Protein AF-G7CJ04-F1 (afdb_monomer_lite)

Organism: Mycolicibacterium thermoresistibile (strain ATCC 19527 / DSM 44167 / CIP 105390 / JCM 6362 / NCTC 10409 / 316) (NCBI:txid1078020)

Sequence (80 aa):
MTGMSDEPPERPKTAPRAHSSRDNALDVHTVVSAERGQWVVEIVVIFADGVVRKRISTYHTRAQAELAARLIKRGAEREI

Structure (mmCIF, N/CA/C/O backbone):
data_AF-G7CJ04-F1
#
_entry.id   AF-G7CJ04-F1
#
loop_
_atom_site.group_PDB
_atom_site.id
_atom_site.type_symbol
_atom_site.label_atom_id
_atom_site.label_alt_id
_atom_site.label_comp_id
_atom_site.label_asym_id
_atom_site.label_entity_id
_atom_site.label_seq_id
_atom_site.pdbx_PDB_ins_code
_atom_site.Cartn_x
_atom_site.Cartn_y
_atom_site.Cartn_z
_atom_site.occupancy
_atom_site.B_iso_or_equiv
_atom_site.auth_seq_id
_atom_site.auth_comp_id
_atom_site.auth_asym_id
_atom_site.auth_atom_id
_atom_site.pdbx_PDB_model_num
ATOM 1 N N . MET A 1 1 ? 20.222 -41.093 29.276 1.00 41.03 1 MET A N 1
ATOM 2 C CA . MET A 1 1 ? 21.251 -40.629 28.318 1.00 41.03 1 MET A CA 1
ATOM 3 C C . MET A 1 1 ? 20.806 -41.180 26.969 1.00 41.03 1 MET A C 1
ATOM 5 O O . MET A 1 1 ? 20.711 -42.388 26.870 1.00 41.03 1 MET A O 1
ATOM 9 N N . THR A 1 2 ? 20.287 -40.432 25.999 1.00 45.41 2 THR A N 1
ATOM 10 C CA . THR A 1 2 ? 20.581 -39.062 25.557 1.00 45.41 2 THR A CA 1
ATOM 11 C C . THR A 1 2 ? 19.308 -38.503 24.910 1.00 45.41 2 THR A C 1
ATOM 13 O O . THR A 1 2 ? 18.721 -39.169 24.062 1.00 45.41 2 THR A O 1
ATOM 16 N N . GLY A 1 3 ? 18.848 -37.327 25.347 1.00 45.28 3 GLY A N 1
ATOM 17 C CA . GLY A 1 3 ? 17.748 -36.618 24.693 1.00 45.28 3 GLY A CA 1
ATOM 18 C C . GLY A 1 3 ? 18.228 -36.092 23.346 1.00 45.28 3 GLY A C 1
ATOM 19 O O . GLY A 1 3 ? 19.238 -35.395 23.291 1.00 45.28 3 GLY A O 1
ATOM 20 N N . MET A 1 4 ? 17.544 -36.485 22.275 1.00 56.94 4 MET A N 1
ATOM 21 C CA . MET A 1 4 ? 17.725 -35.918 20.944 1.00 56.94 4 MET A CA 1
ATOM 22 C C . MET A 1 4 ? 17.339 -34.440 21.015 1.00 56.94 4 MET A C 1
ATOM 24 O O . MET A 1 4 ? 16.176 -34.115 21.243 1.00 56.94 4 MET A O 1
ATOM 28 N N . SER A 1 5 ? 18.327 -33.557 20.899 1.00 48.22 5 SER A N 1
ATOM 29 C CA . SER A 1 5 ? 18.100 -32.127 20.733 1.00 48.22 5 SER A CA 1
ATOM 30 C C . SER A 1 5 ? 17.347 -31.909 19.424 1.00 48.22 5 SER A C 1
ATOM 32 O O . SER A 1 5 ? 17.895 -32.140 18.349 1.00 48.22 5 SER A O 1
ATOM 34 N N . ASP A 1 6 ? 16.086 -31.505 19.532 1.00 57.84 6 ASP A N 1
ATOM 35 C CA . ASP A 1 6 ? 15.280 -31.014 18.419 1.00 57.84 6 ASP A CA 1
ATOM 36 C C . ASP A 1 6 ? 15.750 -29.580 18.129 1.00 57.84 6 ASP A C 1
ATOM 38 O O . ASP A 1 6 ? 15.349 -28.618 18.789 1.00 57.84 6 ASP A O 1
ATOM 42 N N . GLU A 1 7 ? 16.738 -29.454 17.242 1.00 57.34 7 GLU A N 1
ATOM 43 C CA . GLU A 1 7 ? 17.206 -28.161 16.751 1.00 57.34 7 GLU A CA 1
ATOM 44 C C . GLU A 1 7 ? 16.094 -27.570 15.870 1.00 57.34 7 GLU A C 1
ATOM 46 O O . GLU A 1 7 ? 15.714 -28.187 14.870 1.00 57.34 7 GLU A O 1
ATOM 51 N N . PRO A 1 8 ? 15.501 -26.418 16.239 1.00 63.53 8 PRO A N 1
ATOM 52 C CA . PRO A 1 8 ? 14.378 -25.873 15.495 1.00 63.53 8 PRO A CA 1
ATOM 53 C C . PRO A 1 8 ? 14.843 -25.557 14.070 1.00 63.53 8 PRO A C 1
ATOM 55 O O . PRO A 1 8 ? 15.886 -24.920 13.912 1.00 63.53 8 PRO A O 1
ATOM 58 N N . PRO A 1 9 ? 14.095 -25.961 13.026 1.00 63.62 9 PRO A N 1
ATOM 59 C CA . PRO A 1 9 ? 14.532 -25.754 11.657 1.00 63.62 9 PRO A CA 1
ATOM 60 C C . PRO A 1 9 ? 14.737 -24.257 11.426 1.00 63.62 9 PRO A C 1
ATOM 62 O O . PRO A 1 9 ? 13.792 -23.466 11.544 1.00 63.62 9 PRO A O 1
ATOM 65 N N . GLU A 1 10 ? 15.972 -23.864 11.105 1.00 59.59 10 GLU A N 1
ATOM 66 C CA . GLU A 1 10 ? 16.269 -22.520 10.632 1.00 59.59 10 GLU A CA 1
ATOM 67 C C . GLU A 1 10 ? 15.366 -22.265 9.429 1.00 59.59 10 GLU A C 1
ATOM 69 O O . GL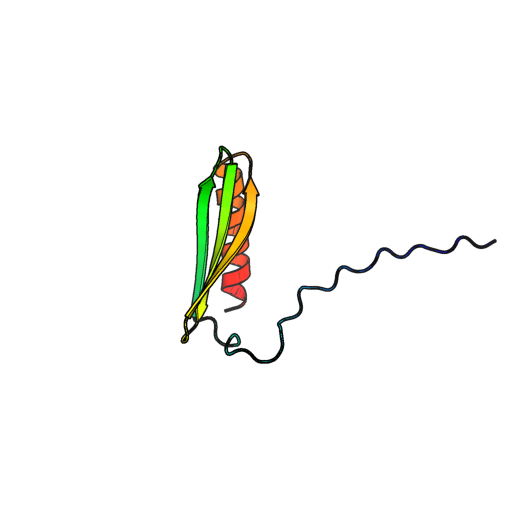U A 1 10 ? 15.540 -22.860 8.365 1.00 59.59 10 GLU A O 1
ATOM 74 N N . ARG A 1 11 ? 14.340 -21.420 9.601 1.00 58.56 11 ARG A N 1
ATOM 75 C CA . ARG A 1 11 ? 13.504 -20.994 8.479 1.00 58.56 11 ARG A CA 1
ATOM 76 C C . ARG A 1 11 ? 14.456 -20.434 7.423 1.00 58.56 11 ARG A C 1
ATOM 78 O O . ARG A 1 11 ? 15.093 -19.416 7.714 1.00 58.56 11 ARG A O 1
ATOM 85 N N . PRO A 1 12 ? 14.563 -21.057 6.234 1.00 57.31 12 PRO A N 1
ATOM 86 C CA . PRO A 1 12 ? 15.480 -20.569 5.228 1.00 57.31 12 PRO A CA 1
ATOM 87 C C . PRO A 1 12 ? 15.108 -19.119 4.948 1.00 57.31 12 PRO A C 1
ATOM 89 O O . PRO A 1 12 ? 13.941 -18.811 4.678 1.00 57.31 12 PRO A O 1
ATOM 92 N N . LYS A 1 13 ? 16.087 -18.212 5.065 1.00 54.75 13 LYS A N 1
ATOM 93 C CA . LYS A 1 13 ? 15.920 -16.834 4.598 1.00 54.75 13 LYS A CA 1
ATOM 94 C C . LYS A 1 13 ? 15.363 -16.921 3.185 1.00 54.75 13 LYS A C 1
ATOM 96 O O . LYS A 1 13 ? 15.843 -17.738 2.404 1.00 54.75 13 LYS A O 1
ATOM 101 N N . THR A 1 14 ? 14.335 -16.128 2.881 1.00 55.34 14 THR A N 1
ATOM 102 C CA . THR A 1 14 ? 13.742 -16.078 1.540 1.00 55.34 14 THR A CA 1
ATOM 103 C C . THR A 1 14 ? 14.865 -15.857 0.529 1.00 55.34 14 THR A C 1
ATOM 105 O O . THR A 1 14 ? 15.367 -14.743 0.404 1.00 55.34 14 THR A O 1
ATOM 108 N N . ALA A 1 15 ? 15.306 -16.928 -0.129 1.00 52.25 15 ALA A N 1
ATOM 109 C CA . ALA A 1 15 ? 16.394 -16.859 -1.081 1.00 52.25 15 ALA A CA 1
ATOM 110 C C . ALA A 1 15 ? 15.849 -16.209 -2.360 1.00 52.25 15 ALA A C 1
ATOM 112 O O . ALA A 1 15 ? 14.761 -16.592 -2.815 1.00 52.25 15 ALA A O 1
ATOM 113 N N . PRO A 1 16 ? 16.553 -15.227 -2.941 1.00 51.62 16 PRO A N 1
ATOM 114 C CA . PRO A 1 16 ? 16.192 -14.691 -4.243 1.00 51.62 16 PRO A CA 1
ATOM 115 C C . PRO A 1 16 ? 16.118 -15.844 -5.253 1.00 51.62 16 PRO A C 1
ATOM 117 O O . PRO A 1 16 ? 17.034 -16.661 -5.347 1.00 51.62 16 PRO A O 1
ATOM 120 N N . ARG A 1 17 ? 15.005 -15.963 -5.987 1.00 50.00 17 ARG A N 1
ATOM 121 C CA . ARG A 1 17 ? 14.895 -16.944 -7.078 1.00 50.00 17 ARG A CA 1
ATOM 122 C C . ARG A 1 17 ? 15.909 -16.571 -8.161 1.00 50.00 17 ARG A C 1
ATOM 124 O O . ARG A 1 17 ? 15.825 -15.472 -8.702 1.00 50.00 17 ARG A O 1
ATOM 131 N N . ALA A 1 18 ? 16.821 -17.486 -8.481 1.00 47.03 18 ALA A N 1
ATOM 132 C CA . ALA A 1 18 ? 17.809 -17.291 -9.534 1.00 47.03 18 ALA A CA 1
ATOM 133 C C . ALA A 1 18 ? 17.122 -17.105 -10.903 1.00 47.03 18 ALA A C 1
ATOM 135 O O . ALA A 1 18 ? 16.300 -17.928 -11.308 1.00 47.03 18 ALA A O 1
ATOM 136 N N . HIS A 1 19 ? 17.489 -16.018 -11.589 1.00 43.78 19 HIS A N 1
ATOM 137 C CA . HIS A 1 19 ? 17.182 -15.677 -12.987 1.00 43.78 19 HIS A CA 1
ATOM 138 C C . HIS A 1 19 ? 15.774 -15.166 -13.328 1.00 43.78 19 HIS A C 1
ATOM 140 O O . HIS A 1 19 ? 15.136 -15.616 -14.276 1.00 43.78 19 HIS A O 1
ATOM 146 N N . SER A 1 20 ? 15.326 -14.118 -12.647 1.00 46.97 20 SER A N 1
ATOM 147 C CA . SER A 1 20 ? 14.484 -13.110 -13.313 1.00 46.97 20 SER A CA 1
ATOM 148 C C . SER A 1 20 ? 15.201 -11.774 -13.211 1.00 46.97 20 SER A C 1
ATOM 150 O O . SER A 1 20 ? 15.922 -11.599 -12.239 1.00 46.97 20 SER A O 1
ATOM 152 N N . SER A 1 21 ? 14.965 -10.869 -14.152 1.00 50.06 21 SER A N 1
ATOM 153 C CA . SER A 1 21 ? 15.352 -9.448 -14.308 1.00 50.06 21 SER A CA 1
ATOM 154 C C . SER A 1 21 ? 15.315 -8.522 -13.061 1.00 50.06 21 SER A C 1
ATOM 156 O O . SER A 1 21 ? 15.419 -7.306 -13.177 1.00 50.06 21 SER A O 1
ATOM 158 N N . ARG A 1 22 ? 15.197 -9.087 -11.858 1.00 53.84 22 ARG A N 1
ATOM 159 C CA . ARG A 1 22 ? 15.004 -8.490 -10.536 1.00 53.84 22 ARG A CA 1
ATOM 160 C C . ARG A 1 22 ? 16.261 -7.912 -9.881 1.00 53.84 22 ARG A C 1
ATOM 162 O O . ARG A 1 22 ? 16.137 -7.382 -8.784 1.00 53.84 22 ARG A O 1
ATOM 169 N N . ASP A 1 23 ? 17.421 -7.977 -10.528 1.00 59.28 23 ASP A N 1
ATOM 170 C CA . ASP A 1 23 ? 18.668 -7.422 -9.975 1.00 59.28 23 ASP A CA 1
ATOM 171 C C . ASP A 1 23 ? 18.755 -5.883 -10.088 1.00 59.28 23 ASP A C 1
ATOM 173 O O . ASP A 1 23 ? 19.723 -5.295 -9.626 1.00 59.28 23 ASP A O 1
ATOM 177 N N . ASN A 1 24 ? 17.747 -5.216 -10.671 1.00 71.69 24 ASN A N 1
ATOM 178 C CA . ASN A 1 24 ? 17.658 -3.751 -10.758 1.00 71.69 24 ASN A CA 1
ATOM 179 C C . ASN A 1 24 ? 16.246 -3.269 -10.386 1.00 71.69 24 ASN A C 1
ATOM 181 O O . ASN A 1 24 ? 15.469 -2.851 -11.252 1.00 71.69 24 ASN A O 1
ATOM 185 N N . ALA A 1 25 ? 15.873 -3.373 -9.110 1.00 88.75 25 ALA A N 1
ATOM 186 C CA . ALA A 1 25 ? 14.723 -2.614 -8.626 1.00 88.75 25 ALA A CA 1
ATOM 187 C C . ALA A 1 25 ? 15.001 -1.114 -8.845 1.00 88.75 25 ALA A C 1
ATOM 189 O O . ALA A 1 25 ? 16.114 -0.652 -8.635 1.00 88.75 25 ALA A O 1
ATOM 190 N N . LEU A 1 26 ? 14.014 -0.367 -9.333 1.00 93.56 26 LEU A N 1
ATOM 191 C CA . LEU A 1 26 ? 14.126 1.072 -9.588 1.00 93.56 26 LEU A CA 1
ATOM 192 C C . LEU A 1 26 ? 13.574 1.890 -8.425 1.00 93.56 26 LEU A C 1
ATOM 194 O O . LEU A 1 26 ? 14.054 2.985 -8.152 1.00 93.56 26 LEU A O 1
ATOM 198 N N . ASP A 1 27 ? 12.531 1.373 -7.775 1.00 94.81 27 ASP A N 1
ATOM 19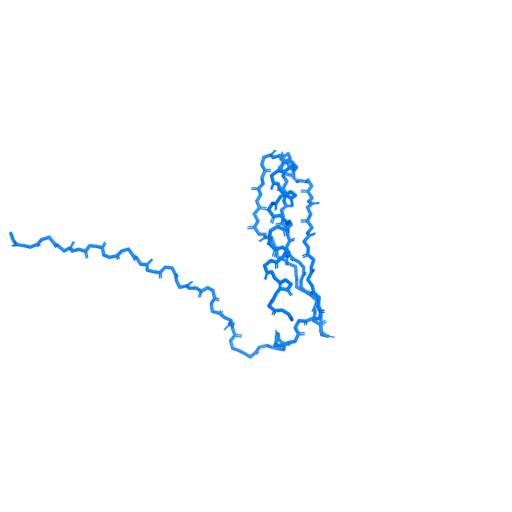9 C CA . ASP A 1 27 ? 11.880 2.032 -6.650 1.00 94.81 27 ASP A CA 1
ATOM 200 C C . ASP A 1 27 ? 11.079 1.020 -5.819 1.00 94.81 27 ASP A C 1
ATOM 202 O O . ASP A 1 27 ? 10.696 -0.060 -6.291 1.00 94.81 27 ASP A O 1
ATOM 206 N N . VAL A 1 28 ? 10.781 1.394 -4.578 1.00 96.06 28 VAL A N 1
ATOM 207 C CA . VAL A 1 28 ? 9.908 0.653 -3.677 1.00 96.06 28 VAL A CA 1
ATOM 208 C C . VAL A 1 28 ? 8.946 1.565 -2.936 1.00 96.06 28 VAL A C 1
ATOM 210 O O . VAL A 1 28 ? 9.275 2.613 -2.376 1.00 96.06 28 VAL A O 1
ATOM 213 N N . HIS A 1 29 ? 7.706 1.107 -2.853 1.00 97.25 29 HIS A N 1
ATOM 214 C CA . HIS A 1 29 ? 6.652 1.750 -2.095 1.00 97.25 29 HIS A CA 1
ATOM 215 C C . HIS A 1 29 ? 5.972 0.761 -1.157 1.00 97.25 29 HIS A C 1
ATOM 217 O O . HIS A 1 29 ? 5.956 -0.451 -1.378 1.00 97.25 29 HIS A O 1
ATOM 223 N N . THR A 1 30 ? 5.358 1.298 -0.109 1.00 97.62 30 THR A N 1
ATOM 224 C CA . THR A 1 30 ? 4.456 0.552 0.764 1.00 97.62 30 THR A CA 1
ATOM 225 C C . THR A 1 30 ? 3.081 1.198 0.744 1.00 97.62 30 THR A C 1
ATOM 227 O O . THR A 1 30 ? 2.946 2.421 0.783 1.00 97.62 30 THR A O 1
ATOM 230 N N . VAL A 1 31 ? 2.050 0.365 0.648 1.00 98.19 31 VAL A N 1
ATOM 231 C CA . VAL A 1 31 ? 0.652 0.786 0.555 1.00 98.19 31 VAL A CA 1
ATOM 232 C C . VAL A 1 31 ? -0.089 0.257 1.770 1.00 98.19 31 VAL A C 1
ATOM 234 O O . VAL A 1 31 ? -0.016 -0.931 2.080 1.00 98.19 31 VAL A O 1
ATOM 237 N N . VAL A 1 32 ? -0.814 1.148 2.445 1.00 98.38 32 VAL A N 1
ATOM 238 C CA . VAL A 1 32 ? -1.720 0.807 3.543 1.00 98.38 32 VAL A CA 1
ATOM 239 C C . VAL A 1 32 ? -3.148 0.982 3.047 1.00 98.38 32 VAL A C 1
ATOM 241 O O . VAL A 1 32 ? -3.511 2.060 2.580 1.00 98.38 32 VAL A O 1
ATOM 244 N N . SER A 1 33 ? -3.963 -0.063 3.151 1.00 98.06 33 SER A N 1
ATOM 245 C CA . SER A 1 33 ? -5.367 -0.031 2.726 1.00 98.06 33 SER A CA 1
ATOM 246 C C . SER A 1 33 ? -6.275 -0.700 3.753 1.00 98.06 33 SER A C 1
ATOM 248 O O . SER A 1 33 ? -5.847 -1.588 4.488 1.00 98.06 33 SER A O 1
ATOM 250 N N . ALA A 1 34 ? -7.525 -0.249 3.835 1.00 97.50 34 ALA A N 1
ATOM 251 C CA . ALA A 1 34 ? -8.529 -0.874 4.685 1.00 97.50 34 ALA A CA 1
ATOM 252 C C . ALA A 1 34 ? -9.225 -2.013 3.924 1.00 97.50 34 ALA A C 1
ATOM 254 O O . ALA A 1 34 ? -9.733 -1.807 2.824 1.00 97.50 34 ALA A O 1
ATOM 255 N N . GLU A 1 35 ? -9.290 -3.200 4.524 1.00 96.94 35 GLU A N 1
ATOM 256 C CA . GLU A 1 35 ? -9.955 -4.377 3.964 1.00 96.94 35 GLU A CA 1
ATOM 257 C C . GLU A 1 35 ? -10.657 -5.158 5.076 1.00 96.94 35 GLU A C 1
ATOM 259 O O . GLU A 1 35 ? -10.019 -5.604 6.027 1.00 96.94 35 GLU A O 1
ATOM 264 N N . ARG A 1 36 ? -11.982 -5.336 4.964 1.00 93.94 36 ARG A N 1
ATOM 265 C CA . ARG A 1 36 ? -12.797 -6.147 5.896 1.00 93.94 36 ARG A CA 1
ATOM 266 C C . ARG A 1 36 ? -12.548 -5.830 7.383 1.00 93.94 36 ARG A C 1
ATOM 268 O O . ARG A 1 36 ? -12.444 -6.731 8.209 1.00 93.94 36 ARG A O 1
ATOM 275 N N . GLY A 1 37 ? -12.430 -4.544 7.718 1.00 95.19 37 GLY A N 1
ATOM 276 C CA . GLY A 1 37 ? -12.190 -4.083 9.092 1.00 95.19 37 GLY A CA 1
ATOM 277 C C . GLY A 1 37 ? -10.743 -4.221 9.582 1.00 95.19 37 GLY A C 1
ATOM 278 O O . GLY A 1 37 ? -10.468 -3.914 10.736 1.00 95.19 37 GLY A O 1
ATOM 279 N N . GLN A 1 38 ? -9.818 -4.647 8.723 1.00 96.75 38 GLN A N 1
ATOM 280 C CA . GLN A 1 38 ? -8.386 -4.702 9.003 1.00 96.75 38 GLN A CA 1
ATOM 281 C C . GLN A 1 38 ? -7.618 -3.736 8.103 1.00 96.75 38 GLN A C 1
ATOM 283 O O . GLN A 1 38 ? -8.130 -3.234 7.103 1.00 96.75 38 GLN A O 1
ATOM 288 N N . TRP A 1 39 ? -6.364 -3.493 8.460 1.00 98.50 39 TRP A N 1
ATOM 289 C CA . TRP A 1 39 ? -5.440 -2.657 7.709 1.00 98.50 39 TRP A CA 1
ATOM 290 C C . TRP A 1 39 ? -4.376 -3.529 7.062 1.00 98.50 39 TRP A C 1
ATOM 292 O O . TRP A 1 39 ? -3.542 -4.120 7.743 1.00 98.50 39 TRP A O 1
ATOM 302 N N . VAL A 1 40 ? -4.422 -3.631 5.742 1.00 98.44 40 VAL A N 1
ATOM 303 C CA . VAL A 1 40 ? -3.494 -4.424 4.939 1.00 98.44 40 VAL A CA 1
ATOM 304 C C . VAL A 1 40 ? -2.294 -3.567 4.575 1.00 98.44 40 VAL A C 1
ATOM 306 O O . VAL A 1 40 ? -2.455 -2.437 4.112 1.00 98.44 40 VAL A O 1
ATOM 309 N N . VAL A 1 41 ? -1.100 -4.131 4.741 1.00 98.44 41 VAL A N 1
ATOM 310 C CA . VAL A 1 41 ? 0.146 -3.555 4.232 1.00 98.44 41 VAL A CA 1
ATOM 311 C C . VAL A 1 41 ? 0.626 -4.374 3.046 1.00 98.44 41 VAL A C 1
ATOM 313 O O . VAL A 1 41 ? 0.789 -5.595 3.136 1.00 98.44 41 VAL A O 1
ATOM 316 N N . GLU A 1 42 ? 0.897 -3.692 1.942 1.00 98.38 42 GLU A N 1
ATOM 317 C CA . GLU A 1 42 ? 1.460 -4.278 0.731 1.00 98.38 42 GLU A CA 1
ATOM 318 C C . GLU A 1 42 ? 2.754 -3.557 0.359 1.00 98.38 42 GLU A C 1
ATOM 320 O O . GLU A 1 42 ? 2.882 -2.351 0.567 1.00 98.38 42 GLU A O 1
ATOM 325 N N . ILE A 1 43 ? 3.716 -4.297 -0.187 1.00 9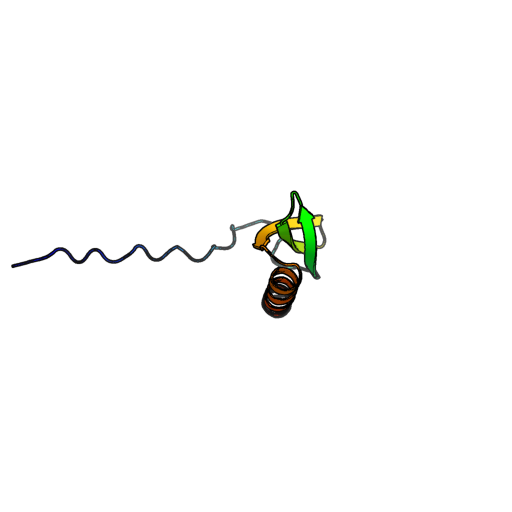6.00 43 ILE A N 1
ATOM 326 C CA . ILE A 1 43 ? 4.925 -3.741 -0.793 1.00 96.00 43 ILE A CA 1
ATOM 327 C C . ILE A 1 43 ? 4.761 -3.745 -2.311 1.00 96.00 43 ILE A C 1
ATOM 329 O O . ILE A 1 43 ? 4.241 -4.708 -2.885 1.00 96.00 43 ILE A O 1
ATOM 333 N N . VAL A 1 44 ? 5.193 -2.666 -2.949 1.00 97.00 44 VAL A N 1
ATOM 334 C CA . VAL A 1 44 ? 5.199 -2.486 -4.398 1.00 97.00 44 VAL A CA 1
ATOM 335 C C . VAL A 1 44 ? 6.635 -2.210 -4.809 1.00 97.00 44 VAL A C 1
ATOM 337 O O . VAL A 1 44 ? 7.202 -1.220 -4.367 1.00 97.00 44 VAL A O 1
ATOM 340 N N . VAL A 1 45 ? 7.218 -3.084 -5.622 1.00 95.31 45 VAL A N 1
ATOM 341 C CA . VAL A 1 45 ? 8.572 -2.914 -6.160 1.00 95.31 45 VAL A 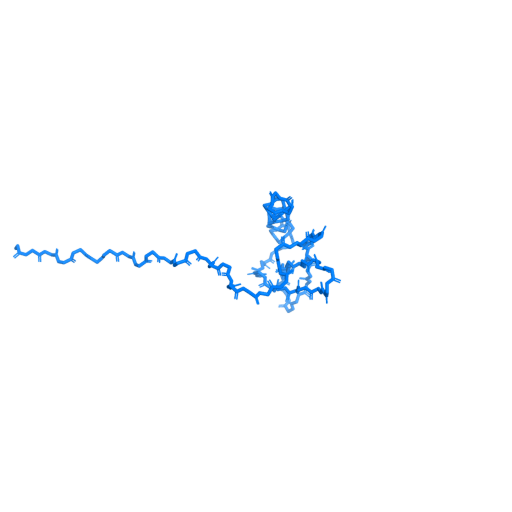CA 1
ATOM 342 C C . VAL A 1 45 ? 8.460 -2.672 -7.656 1.00 95.31 45 VAL A C 1
ATOM 344 O O . VAL A 1 45 ? 7.779 -3.427 -8.359 1.00 95.31 45 VAL A O 1
ATOM 347 N N . ILE A 1 46 ? 9.098 -1.606 -8.119 1.00 93.69 46 ILE A N 1
ATOM 348 C CA . ILE A 1 46 ? 9.116 -1.194 -9.517 1.00 93.69 46 ILE A CA 1
ATOM 349 C C . ILE A 1 46 ? 10.415 -1.696 -10.139 1.00 93.69 46 ILE A C 1
ATOM 351 O O . ILE A 1 46 ? 11.491 -1.479 -9.594 1.00 93.69 46 ILE A O 1
ATOM 355 N N . PHE A 1 47 ? 10.306 -2.353 -11.284 1.00 89.56 47 PHE A N 1
ATOM 356 C CA . PHE A 1 47 ? 11.410 -2.793 -12.128 1.00 89.56 47 PHE A CA 1
ATOM 357 C C . PHE A 1 47 ? 11.269 -2.140 -13.506 1.00 89.56 47 PHE A C 1
ATOM 359 O O . PHE A 1 47 ? 10.205 -1.627 -13.857 1.00 89.56 47 PHE A O 1
ATOM 366 N N . ALA A 1 48 ? 12.326 -2.183 -14.316 1.00 89.75 48 ALA A N 1
ATOM 367 C CA . ALA A 1 48 ? 12.279 -1.656 -15.681 1.00 89.75 48 ALA A CA 1
ATOM 368 C C . ALA A 1 48 ? 11.254 -2.382 -16.579 1.00 89.75 48 ALA A C 1
ATOM 370 O O . ALA A 1 48 ? 10.744 -1.798 -17.532 1.00 89.75 48 ALA A O 1
ATOM 371 N N . ASP A 1 49 ? 10.948 -3.645 -16.276 1.00 85.50 49 ASP A N 1
ATOM 372 C CA . ASP A 1 49 ? 10.062 -4.520 -17.049 1.00 85.50 49 ASP A CA 1
ATOM 373 C C . ASP A 1 49 ? 8.674 -4.713 -16.418 1.00 85.50 49 ASP A C 1
ATOM 375 O O . ASP A 1 49 ? 7.817 -5.385 -16.997 1.00 85.50 49 ASP A O 1
ATOM 379 N N . GLY A 1 50 ? 8.416 -4.121 -15.250 1.00 87.56 50 GLY A N 1
ATOM 380 C CA . GLY A 1 50 ? 7.107 -4.223 -14.623 1.00 87.56 50 GLY A CA 1
ATOM 381 C C . GLY A 1 50 ? 7.069 -3.881 -13.143 1.00 87.56 50 GLY A C 1
ATOM 382 O O . GLY A 1 50 ? 8.012 -3.370 -12.549 1.00 87.56 50 GLY A O 1
ATOM 383 N N . VAL A 1 51 ? 5.922 -4.174 -12.532 1.00 93.31 51 VAL A N 1
ATOM 384 C CA . VAL A 1 51 ? 5.644 -3.862 -11.128 1.00 93.31 51 VAL A CA 1
ATOM 385 C C . VAL A 1 51 ? 5.222 -5.129 -10.400 1.00 93.31 51 VAL A C 1
ATOM 387 O O . VAL A 1 51 ? 4.310 -5.837 -10.829 1.00 93.31 51 VAL A O 1
ATOM 390 N N . VAL A 1 52 ? 5.858 -5.402 -9.262 1.00 93.38 52 VAL A N 1
ATOM 391 C CA . VAL A 1 52 ? 5.494 -6.508 -8.373 1.00 93.38 52 VAL A CA 1
ATOM 392 C C . VAL A 1 52 ? 4.812 -5.945 -7.138 1.00 93.38 52 VAL A C 1
ATOM 394 O O . VAL A 1 52 ? 5.399 -5.158 -6.403 1.00 93.38 52 VAL A O 1
ATOM 397 N N . ARG A 1 53 ? 3.584 -6.395 -6.871 1.00 95.00 53 ARG A N 1
ATOM 398 C CA . ARG A 1 53 ? 2.825 -6.038 -5.670 1.00 95.00 53 ARG A CA 1
ATOM 399 C C . ARG A 1 53 ? 2.577 -7.277 -4.825 1.00 95.00 53 ARG A C 1
ATOM 401 O O . ARG A 1 53 ? 2.103 -8.293 -5.329 1.00 95.00 53 ARG A O 1
ATOM 408 N N . LYS A 1 54 ? 2.912 -7.199 -3.539 1.00 95.50 54 LYS A N 1
ATOM 409 C CA . LYS A 1 54 ? 2.784 -8.321 -2.605 1.00 95.50 54 LYS A CA 1
ATOM 410 C C . LYS A 1 54 ? 2.198 -7.863 -1.277 1.00 95.50 54 LYS A C 1
ATOM 412 O O . LYS A 1 54 ? 2.709 -6.937 -0.652 1.00 95.50 54 LYS A O 1
ATOM 417 N N . ARG A 1 55 ? 1.174 -8.576 -0.806 1.00 96.88 55 ARG A N 1
ATOM 418 C CA . ARG A 1 55 ? 0.658 -8.441 0.559 1.00 96.88 55 ARG A CA 1
ATOM 419 C C . ARG A 1 55 ? 1.686 -8.946 1.565 1.00 96.88 55 ARG A C 1
ATOM 421 O O . ARG A 1 55 ? 2.166 -10.071 1.440 1.00 96.88 55 ARG A O 1
ATOM 428 N N . ILE A 1 56 ? 2.011 -8.108 2.546 1.00 95.56 56 ILE A N 1
ATOM 429 C CA . ILE A 1 56 ? 2.966 -8.438 3.605 1.00 95.56 56 ILE A CA 1
ATOM 430 C C . ILE A 1 56 ? 2.242 -8.962 4.841 1.00 95.56 56 ILE A C 1
ATOM 432 O O . ILE A 1 56 ? 2.554 -10.052 5.307 1.00 95.56 56 ILE A O 1
ATOM 436 N N . SER A 1 57 ? 1.290 -8.191 5.375 1.00 95.69 57 SER A N 1
ATOM 437 C CA . SER A 1 57 ? 0.555 -8.549 6.593 1.00 95.69 57 SER A CA 1
ATOM 438 C C . SER A 1 57 ? -0.727 -7.722 6.747 1.00 95.69 57 SER A C 1
ATOM 440 O O . SER A 1 57 ? -0.958 -6.772 5.991 1.00 95.69 57 SER A O 1
ATOM 442 N N . THR A 1 58 ? -1.543 -8.071 7.742 1.00 97.69 58 THR A N 1
ATOM 443 C CA . T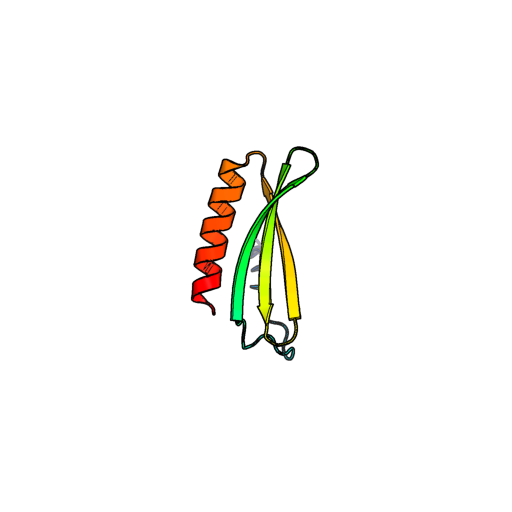HR A 1 58 ? -2.716 -7.308 8.181 1.00 97.69 58 THR A CA 1
ATOM 444 C C . THR A 1 58 ? -2.584 -6.888 9.646 1.00 97.69 58 THR A C 1
ATOM 446 O O . THR A 1 58 ? -1.939 -7.559 10.451 1.00 97.69 58 THR A O 1
ATOM 449 N N . TYR A 1 59 ? -3.177 -5.745 9.990 1.00 97.69 59 TYR A N 1
ATOM 450 C CA . TYR A 1 59 ? -3.112 -5.133 11.317 1.00 97.69 59 TYR A CA 1
ATOM 451 C C . TYR A 1 59 ? -4.498 -4.680 11.779 1.00 97.69 59 TYR A C 1
ATOM 453 O O . TYR A 1 59 ? -5.358 -4.331 10.971 1.00 97.69 59 TYR A O 1
ATOM 461 N N . HIS A 1 60 ? -4.702 -4.643 13.096 1.00 97.31 60 HIS A N 1
ATOM 462 C CA . HIS A 1 60 ? -5.983 -4.259 13.697 1.00 97.31 60 HIS A CA 1
ATOM 463 C C . HIS A 1 60 ? -6.237 -2.751 13.624 1.00 97.31 60 HIS A C 1
ATOM 465 O O . HIS A 1 60 ? -7.382 -2.316 13.553 1.00 97.31 60 HIS A O 1
ATOM 471 N N . THR A 1 61 ? -5.178 -1.936 13.624 1.00 98.12 61 THR A N 1
ATOM 472 C CA . THR A 1 61 ? -5.295 -0.476 13.570 1.00 98.12 61 THR A CA 1
ATOM 473 C C . THR A 1 61 ? -4.450 0.117 12.452 1.00 98.12 61 THR A C 1
ATOM 475 O O . THR A 1 61 ? -3.394 -0.407 12.086 1.00 98.12 61 THR A O 1
ATOM 478 N N . ARG A 1 62 ? -4.899 1.271 11.948 1.00 97.94 62 ARG A N 1
ATOM 479 C CA . ARG A 1 62 ? -4.184 2.039 10.926 1.00 97.94 62 ARG A CA 1
ATOM 480 C C . ARG A 1 62 ? -2.780 2.417 11.383 1.00 97.94 62 ARG A C 1
ATOM 482 O O . ARG A 1 62 ? -1.833 2.266 10.625 1.00 97.94 62 ARG A O 1
ATOM 489 N N . ALA A 1 63 ? -2.645 2.857 12.634 1.00 98.44 63 ALA A N 1
ATOM 490 C CA . ALA A 1 63 ? -1.372 3.300 13.193 1.00 98.44 63 ALA A CA 1
ATOM 491 C C . ALA A 1 63 ? -0.318 2.179 13.202 1.00 98.44 63 ALA A C 1
ATOM 493 O O . ALA A 1 63 ? 0.842 2.423 12.869 1.00 98.44 63 ALA A O 1
ATOM 494 N N . GLN A 1 64 ? -0.721 0.945 13.529 1.00 98.19 64 GLN A N 1
ATOM 495 C CA . GLN A 1 64 ? 0.166 -0.221 13.463 1.00 98.19 64 GLN A CA 1
ATOM 496 C C . GLN A 1 64 ? 0.584 -0.530 12.022 1.00 98.19 64 GLN A C 1
ATOM 498 O O . GLN A 1 64 ? 1.772 -0.731 11.765 1.00 98.19 64 GLN A O 1
ATOM 503 N N . ALA A 1 65 ? -0.368 -0.511 11.084 1.00 98.44 65 ALA A N 1
ATOM 504 C CA . ALA A 1 65 ? -0.085 -0.735 9.670 1.00 98.44 65 ALA A CA 1
ATOM 505 C C . ALA A 1 65 ? 0.863 0.325 9.094 1.00 98.44 65 ALA A C 1
ATOM 507 O O . ALA A 1 65 ? 1.822 -0.014 8.409 1.00 98.44 65 ALA A O 1
ATOM 508 N N . GLU A 1 66 ? 0.646 1.603 9.406 1.00 98.44 66 GLU A N 1
ATOM 509 C CA . GLU A 1 66 ? 1.496 2.702 8.944 1.00 98.44 66 GLU A CA 1
ATOM 510 C C . GLU A 1 66 ? 2.904 2.639 9.538 1.00 98.44 66 GLU A C 1
ATOM 512 O O . GLU A 1 66 ? 3.882 2.868 8.827 1.00 98.44 66 GLU A O 1
ATOM 517 N N . LEU A 1 67 ? 3.033 2.303 10.826 1.00 98.44 67 LEU A N 1
ATOM 518 C CA . LEU A 1 67 ? 4.343 2.106 11.443 1.00 98.44 67 LEU A CA 1
ATOM 519 C C . LEU A 1 67 ? 5.105 0.966 10.757 1.00 98.44 67 LEU A C 1
ATOM 521 O O . LEU A 1 67 ? 6.260 1.152 10.374 1.00 98.44 67 LEU A O 1
ATOM 525 N N . ALA A 1 68 ? 4.451 -0.180 10.555 1.00 98.00 68 ALA A N 1
ATOM 526 C CA . ALA A 1 68 ? 5.043 -1.309 9.850 1.00 98.00 68 ALA A CA 1
ATOM 527 C C . ALA A 1 68 ? 5.421 -0.945 8.407 1.00 98.00 68 ALA A C 1
ATOM 529 O O . ALA A 1 68 ? 6.541 -1.219 7.983 1.00 98.00 68 ALA A O 1
ATOM 530 N N . ALA A 1 69 ? 4.534 -0.266 7.675 1.00 98.25 69 ALA A N 1
ATOM 531 C CA . ALA A 1 69 ? 4.770 0.173 6.304 1.00 98.25 69 ALA A CA 1
ATOM 532 C C . ALA A 1 69 ? 5.995 1.094 6.187 1.00 98.25 69 ALA A C 1
ATOM 534 O O . ALA A 1 69 ? 6.787 0.929 5.259 1.00 98.25 69 ALA A O 1
ATOM 535 N N . ARG A 1 70 ? 6.195 2.019 7.138 1.00 98.12 70 ARG A N 1
ATOM 536 C CA . ARG A 1 70 ? 7.393 2.877 7.185 1.00 98.12 70 ARG A CA 1
ATOM 537 C C . ARG A 1 70 ? 8.669 2.081 7.448 1.00 98.12 70 ARG A C 1
ATOM 539 O O . ARG A 1 70 ? 9.683 2.333 6.804 1.00 98.12 70 ARG A O 1
ATOM 546 N N . LEU A 1 71 ? 8.629 1.128 8.381 1.00 98.00 71 LEU A N 1
ATOM 547 C CA . LEU A 1 71 ? 9.790 0.293 8.708 1.00 98.00 71 LEU A CA 1
ATOM 548 C C . LEU A 1 71 ? 10.176 -0.623 7.542 1.00 98.00 71 LEU A C 1
ATOM 550 O O . LEU A 1 71 ? 11.355 -0.716 7.209 1.00 98.00 71 LEU A O 1
ATOM 554 N N . ILE A 1 72 ? 9.187 -1.242 6.893 1.00 95.62 72 ILE A N 1
ATOM 555 C CA . ILE A 1 72 ? 9.389 -2.078 5.705 1.00 95.62 72 ILE A CA 1
ATOM 556 C C . ILE A 1 72 ? 9.972 -1.244 4.568 1.00 95.62 72 ILE A C 1
ATOM 558 O O . ILE A 1 72 ? 10.970 -1.651 3.983 1.00 95.62 72 ILE A O 1
ATOM 562 N N . LYS A 1 73 ? 9.390 -0.068 4.291 1.00 95.94 73 LYS A N 1
ATOM 563 C CA . LYS A 1 73 ? 9.876 0.834 3.243 1.00 95.94 73 LYS A CA 1
ATOM 564 C C . LYS A 1 73 ? 11.341 1.199 3.470 1.00 95.94 73 LYS A C 1
ATOM 566 O O . LYS A 1 73 ? 12.157 0.949 2.597 1.00 95.94 73 LYS A O 1
ATOM 571 N N . ARG A 1 74 ? 11.692 1.653 4.677 1.00 97.31 74 ARG A N 1
ATOM 572 C CA . ARG A 1 74 ? 13.077 2.000 5.030 1.00 97.31 74 ARG A CA 1
ATOM 573 C C . ARG A 1 74 ? 14.046 0.825 4.875 1.00 97.31 74 ARG A C 1
ATOM 575 O O . ARG A 1 74 ? 15.206 1.036 4.545 1.00 97.31 74 ARG A O 1
ATOM 582 N N . GLY A 1 75 ? 13.606 -0.392 5.197 1.00 95.44 75 GLY A N 1
ATOM 583 C CA . GLY A 1 75 ? 14.413 -1.596 5.012 1.00 95.44 75 GLY A CA 1
ATOM 584 C C . GLY A 1 75 ? 14.644 -1.897 3.534 1.00 95.44 75 GLY A C 1
ATOM 585 O O . GLY A 1 75 ? 15.775 -2.130 3.140 1.00 95.44 75 GLY A O 1
ATOM 586 N N . ALA A 1 76 ? 13.587 -1.835 2.726 1.00 92.62 76 ALA A N 1
ATOM 587 C CA . ALA A 1 76 ? 13.660 -2.116 1.299 1.00 92.62 76 ALA A CA 1
ATOM 588 C C . ALA A 1 76 ? 14.439 -1.048 0.517 1.00 92.62 76 ALA A C 1
ATOM 590 O O . ALA A 1 76 ? 15.236 -1.404 -0.333 1.00 92.62 76 ALA A O 1
ATOM 591 N N . GLU A 1 77 ? 14.276 0.239 0.838 1.00 94.12 77 GLU A N 1
ATOM 592 C CA . GLU A 1 77 ? 15.012 1.346 0.198 1.00 94.12 77 GLU A CA 1
ATOM 593 C C . GLU A 1 77 ? 16.534 1.249 0.374 1.00 94.12 77 GLU A C 1
ATOM 595 O O . GLU A 1 77 ? 17.274 1.880 -0.365 1.00 94.12 77 GLU A O 1
ATOM 600 N N . ARG A 1 78 ? 17.019 0.494 1.366 1.00 94.12 78 ARG A N 1
ATOM 601 C CA . ARG A 1 78 ? 18.459 0.262 1.568 1.00 94.12 78 ARG A CA 1
ATOM 602 C C . ARG A 1 78 ? 19.034 -0.816 0.655 1.00 94.12 78 ARG A C 1
ATOM 604 O O . ARG A 1 78 ? 20.250 -0.932 0.579 1.00 94.12 78 ARG A O 1
ATOM 611 N N . GLU A 1 79 ? 18.171 -1.618 0.048 1.00 86.56 79 GLU A N 1
ATOM 612 C CA . GLU A 1 79 ? 18.519 -2.784 -0.770 1.00 86.56 79 GLU A CA 1
ATOM 613 C C . GLU A 1 79 ? 18.299 -2.511 -2.269 1.00 86.56 79 GLU A C 1
ATOM 615 O O . GLU A 1 79 ? 18.278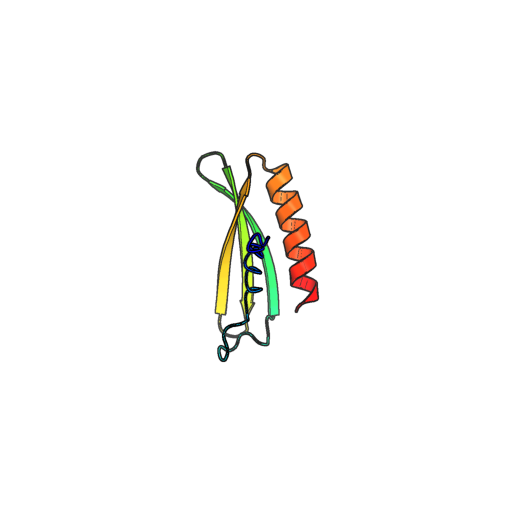 -3.449 -3.065 1.00 86.56 79 GLU A O 1
ATOM 620 N N . ILE A 1 80 ? 18.081 -1.243 -2.639 1.00 82.75 80 ILE A N 1
ATOM 621 C CA . ILE A 1 80 ? 17.889 -0.760 -4.013 1.00 82.75 80 ILE A CA 1
ATOM 622 C C . ILE A 1 80 ? 19.068 0.124 -4.399 1.00 82.75 80 ILE A C 1
ATOM 624 O O . ILE A 1 80 ? 19.499 0.927 -3.538 1.00 82.75 80 ILE A O 1
#

Secondary structure (DSSP, 8-state):
------PPP-----PPPTTSSTT-EEEEEEEEEEETTEEEEEEEEEETTEEEEEEEEEESSHHHHHHHHHHHHHHHGGG-

pLDDT: mean 82.94, std 19.7, range [41.03, 98.5]

Foldseek 3Di:
DDDDPPDPPPPPDPDPDPDDQPLDFPAKAWDWDDDPQKIWIWIWTDGPVGIDIGTDDIHNDPVVNVVVRVVVRVVVVVSD

Radius of gyration: 17.26 Å; chains: 1; bounding box: 34×44×45 Å